Protein AF-A0A6G0VR73-F1 (afdb_monomer_lite)

Foldseek 3Di:
DDDPDDWAKDWDWDADPVVRAIAIEIDTPVFDDQFQQQLLLVVVVVCVVDPVQQPEQEAEAEDEPDCRHCVDPLNVVSVVVCCVVVSHVYYHYDYDDPPRRDDSRVVLVVLLVVQVVVDDDDDSVSSQVSQQPSDPPNGHHYHYDGNVSGDDSPVD

InterPro domains:
  IPR057191 Domain of unknown function DUF7869 [PF25273] (21-134)

Organism: Aphis craccivora (NCBI:txid307492)

Sequence (156 aa):
MYYSRQLSCYNFGIHLGDNNTAFMCIWDESIASRGSSEIASCLFEVINKNDNMINRKKLILWSDNCAGQNKNKTLLVFMLFLVNMGIFDEIIQKFLVSGHSFLACDRDFAIIEKRRRVCTNFAPSDLQKMVRTAKLTNPFQVIPMDENHFFSFKDI

Radius of gyration: 16.28 Å; chains: 1; bounding box: 42×34×54 Å

Secondary structure (DSSP, 8-state):
----PPPPEEEEEEEETTTTEEEEEEEETTT--SSHHHHHHHHHHHHHH-HHHHT-SEEEEEE---TTTTSSHHHHHHHHHHHHTTS-SEEEEEEPPTT----HHHHHHHHHHHHHTT----SHHHHHHHHHHS-SSS--EEEE--GGGPPP-TT-

Structure (mmCIF, N/CA/C/O backbone):
data_AF-A0A6G0VR73-F1
#
_entry.id   AF-A0A6G0VR73-F1
#
loop_
_atom_site.group_PDB
_atom_site.id
_atom_site.type_symbol
_atom_site.label_atom_id
_atom_site.label_alt_id
_atom_site.label_comp_id
_atom_site.label_asym_id
_atom_site.label_entity_id
_atom_site.label_seq_id
_atom_site.pdbx_PDB_ins_code
_atom_site.Cartn_x
_atom_site.Cartn_y
_atom_site.Cartn_z
_atom_site.occupancy
_atom_site.B_iso_or_equiv
_atom_site.auth_seq_id
_atom_site.auth_comp_id
_atom_site.auth_asym_id
_atom_site.auth_atom_id
_atom_site.pdbx_PDB_model_num
ATOM 1 N N . MET A 1 1 ? -9.702 8.376 -35.186 1.00 42.28 1 MET A N 1
ATOM 2 C CA . MET A 1 1 ? -8.317 8.486 -34.681 1.00 42.28 1 MET A CA 1
ATOM 3 C C . MET A 1 1 ? -8.226 7.617 -33.436 1.00 42.28 1 MET A C 1
ATOM 5 O O . MET A 1 1 ? -8.726 8.018 -32.396 1.00 42.28 1 MET A O 1
ATOM 9 N N . TYR A 1 2 ? -7.728 6.386 -33.565 1.00 48.09 2 TYR A N 1
ATOM 10 C CA . TYR A 1 2 ? -7.572 5.474 -32.429 1.00 48.09 2 TYR A CA 1
ATOM 11 C C . TYR A 1 2 ? -6.192 5.719 -31.818 1.00 48.09 2 TYR A C 1
ATOM 13 O O . TYR A 1 2 ? -5.177 5.398 -32.431 1.00 48.09 2 TYR A O 1
ATOM 21 N N . TYR A 1 3 ? -6.145 6.354 -30.649 1.00 52.84 3 TYR A N 1
ATOM 22 C CA . TYR A 1 3 ? -4.909 6.485 -29.886 1.00 52.84 3 TYR A CA 1
ATOM 23 C C . TYR A 1 3 ? -4.616 5.139 -29.221 1.00 52.84 3 TYR A C 1
ATOM 25 O O . TYR A 1 3 ? -5.361 4.708 -28.344 1.00 52.84 3 TYR A O 1
ATOM 33 N N . SER A 1 4 ? -3.541 4.469 -29.635 1.00 64.62 4 SER A N 1
ATOM 34 C CA . SER A 1 4 ? -3.026 3.302 -28.916 1.00 64.62 4 SER A CA 1
ATOM 35 C C . SER A 1 4 ? -2.428 3.785 -27.594 1.00 64.62 4 SER A C 1
ATOM 37 O O . SER A 1 4 ? -1.320 4.322 -27.569 1.00 64.62 4 SER A O 1
ATOM 39 N N . ARG A 1 5 ? -3.180 3.661 -26.497 1.00 75.56 5 ARG A N 1
ATOM 40 C CA . ARG A 1 5 ? -2.715 3.983 -25.142 1.00 75.56 5 ARG A CA 1
ATOM 41 C C . ARG A 1 5 ? -2.083 2.738 -24.519 1.00 75.56 5 ARG A C 1
ATOM 43 O O . ARG A 1 5 ? -2.592 1.636 -24.687 1.00 75.56 5 ARG A O 1
ATOM 50 N N . GLN A 1 6 ? -0.966 2.915 -23.816 1.00 80.62 6 GLN A N 1
ATOM 51 C CA . GLN A 1 6 ? -0.371 1.838 -23.021 1.00 80.62 6 GLN A CA 1
ATOM 52 C C . GLN A 1 6 ? -1.307 1.449 -21.871 1.00 80.62 6 GLN A C 1
ATOM 54 O O . GLN A 1 6 ? -1.891 2.333 -21.241 1.00 80.62 6 GLN A O 1
ATOM 59 N N . LEU A 1 7 ? -1.402 0.145 -21.597 1.00 86.62 7 LEU A N 1
ATOM 60 C CA . LEU A 1 7 ? -2.203 -0.412 -20.506 1.00 86.62 7 LEU A CA 1
ATOM 61 C C . LEU A 1 7 ? -1.804 0.230 -19.170 1.00 86.62 7 LEU A C 1
ATOM 63 O O . LEU A 1 7 ? -0.632 0.193 -18.779 1.00 86.62 7 LEU A O 1
ATOM 67 N N . SER A 1 8 ? -2.768 0.822 -18.465 1.00 88.88 8 SER A N 1
ATOM 68 C CA . SER A 1 8 ? -2.493 1.430 -17.160 1.00 88.88 8 SER A CA 1
ATOM 69 C C . SER A 1 8 ? -2.289 0.338 -16.104 1.00 88.88 8 SER A C 1
ATOM 71 O O . SER A 1 8 ? -3.198 -0.438 -15.830 1.00 88.88 8 SER A O 1
ATOM 73 N N . CYS A 1 9 ? -1.110 0.305 -15.479 1.00 90.94 9 CYS A N 1
ATOM 74 C CA . CYS A 1 9 ? -0.823 -0.546 -14.321 1.00 90.94 9 CYS A CA 1
ATOM 75 C C . CYS A 1 9 ? -0.766 0.302 -13.047 1.00 90.94 9 CYS A C 1
ATOM 77 O O . CYS A 1 9 ? -0.124 1.357 -13.018 1.00 90.94 9 CYS A O 1
ATOM 79 N N . TYR A 1 10 ? -1.413 -0.172 -11.993 1.00 92.75 10 TYR A N 1
ATOM 80 C CA . TYR A 1 10 ? -1.487 0.466 -10.689 1.00 92.75 10 TYR A CA 1
ATOM 81 C C . TYR A 1 10 ? -0.607 -0.277 -9.684 1.00 92.75 10 TYR A C 1
ATOM 83 O O . TYR A 1 10 ? -0.458 -1.496 -9.743 1.00 92.75 10 TYR A O 1
ATOM 91 N N . ASN A 1 11 ? 0.004 0.476 -8.772 1.00 93.44 11 ASN A N 1
ATOM 92 C CA . ASN A 1 11 ? 0.812 -0.066 -7.687 1.00 93.44 11 ASN A CA 1
ATOM 93 C C . ASN A 1 11 ? 0.452 0.653 -6.386 1.00 93.44 11 ASN A C 1
ATOM 95 O O . ASN A 1 11 ? 0.634 1.869 -6.289 1.00 93.44 11 ASN A O 1
ATOM 99 N N . PHE A 1 12 ? -0.038 -0.093 -5.401 1.00 93.56 12 PHE A N 1
ATOM 100 C CA . PHE A 1 12 ? -0.298 0.403 -4.057 1.00 93.56 12 PHE A CA 1
ATOM 101 C C . PHE A 1 12 ? 0.751 -0.133 -3.081 1.00 93.56 12 PHE A C 1
ATOM 103 O O . PHE A 1 12 ? 0.914 -1.342 -2.920 1.00 93.56 12 PHE A O 1
ATOM 110 N N . GLY A 1 13 ? 1.480 0.785 -2.448 1.00 92.81 13 GLY A N 1
ATOM 111 C CA . GLY A 1 13 ? 2.611 0.475 -1.580 1.00 92.81 13 GLY A CA 1
ATOM 112 C C . GLY A 1 13 ? 2.237 0.569 -0.106 1.00 92.81 13 GLY A C 1
ATOM 113 O O . GLY A 1 13 ? 1.820 1.631 0.358 1.00 92.81 13 GLY A O 1
ATOM 114 N N . ILE A 1 14 ? 2.444 -0.519 0.633 1.00 93.31 14 ILE A N 1
ATOM 115 C CA . ILE A 1 14 ? 2.272 -0.581 2.087 1.00 93.31 14 ILE A CA 1
ATOM 116 C C . ILE A 1 14 ? 3.624 -0.909 2.715 1.00 93.31 14 ILE A C 1
ATOM 118 O O . ILE A 1 14 ? 4.195 -1.971 2.474 1.00 93.31 14 ILE A O 1
ATOM 122 N N . HIS A 1 15 ? 4.130 -0.006 3.547 1.00 93.00 15 HIS A N 1
ATOM 123 C CA . HIS A 1 15 ? 5.387 -0.193 4.262 1.00 93.00 15 HIS A CA 1
ATOM 124 C C . HIS A 1 15 ? 5.125 -0.533 5.731 1.00 93.00 15 HIS A C 1
ATOM 126 O O . HIS A 1 15 ? 4.526 0.263 6.457 1.00 93.00 15 HIS A O 1
ATOM 132 N N . LEU A 1 16 ? 5.610 -1.684 6.197 1.00 90.75 16 LEU A N 1
ATOM 133 C CA . LEU A 1 16 ? 5.576 -2.045 7.611 1.00 90.75 16 LEU A CA 1
ATOM 134 C C . LEU A 1 16 ? 6.829 -1.531 8.306 1.00 90.75 16 LEU A C 1
ATOM 136 O O . LEU A 1 16 ? 7.925 -2.047 8.093 1.00 90.75 16 LEU A O 1
ATOM 140 N N . GLY A 1 17 ? 6.643 -0.560 9.198 1.00 86.62 17 GLY A N 1
ATOM 141 C CA . GLY A 1 17 ? 7.740 0.034 9.961 1.00 86.62 17 GLY A CA 1
ATOM 142 C C . GLY A 1 17 ? 8.459 -0.946 10.893 1.00 86.62 17 GLY A C 1
ATOM 143 O O . GLY A 1 17 ? 9.658 -0.800 11.095 1.00 86.62 17 GLY A O 1
ATOM 144 N N . ASP A 1 18 ? 7.769 -1.964 11.417 1.00 85.06 18 ASP A N 1
ATOM 145 C CA . ASP A 1 18 ? 8.352 -2.867 12.422 1.00 85.06 18 ASP A CA 1
ATOM 146 C C . ASP A 1 18 ? 9.426 -3.787 11.841 1.00 85.06 18 ASP A C 1
ATOM 148 O O . ASP A 1 18 ? 10.511 -3.928 12.398 1.00 85.06 18 ASP A O 1
ATOM 152 N N . ASN A 1 19 ? 9.125 -4.396 10.692 1.00 84.25 19 ASN A N 1
ATOM 153 C CA . ASN A 1 19 ? 10.024 -5.332 10.017 1.00 84.25 19 ASN A CA 1
ATOM 154 C C . ASN A 1 19 ? 10.796 -4.651 8.874 1.00 84.25 19 ASN A C 1
ATOM 156 O O . ASN A 1 19 ? 11.606 -5.294 8.204 1.00 84.25 19 ASN A O 1
ATOM 160 N N . ASN A 1 20 ? 10.529 -3.360 8.631 1.00 87.19 20 ASN A N 1
ATOM 161 C CA . ASN A 1 20 ? 11.044 -2.584 7.503 1.00 87.19 20 ASN A CA 1
ATOM 162 C C . ASN A 1 20 ? 10.785 -3.281 6.149 1.00 87.19 20 ASN A C 1
ATOM 164 O O . ASN A 1 20 ? 11.605 -3.210 5.230 1.00 87.19 20 ASN A O 1
ATOM 168 N N . THR A 1 21 ? 9.677 -4.024 6.055 1.00 89.75 21 THR A N 1
ATOM 169 C CA . THR A 1 21 ? 9.247 -4.760 4.862 1.00 89.75 21 THR A CA 1
ATOM 170 C C . THR A 1 21 ? 8.212 -3.949 4.101 1.00 89.75 21 THR A C 1
ATOM 172 O O . THR A 1 21 ? 7.308 -3.357 4.687 1.00 89.75 21 THR A O 1
ATOM 175 N N . ALA A 1 22 ? 8.333 -3.931 2.779 1.00 92.94 22 ALA A N 1
ATOM 176 C CA . ALA A 1 22 ? 7.449 -3.167 1.915 1.00 92.94 22 ALA A CA 1
ATOM 177 C C . ALA A 1 22 ? 6.715 -4.102 0.955 1.00 92.94 22 ALA A C 1
ATOM 179 O O . ALA A 1 22 ? 7.333 -4.880 0.221 1.00 92.94 22 ALA A O 1
ATOM 180 N N . PHE A 1 23 ? 5.392 -4.011 0.987 1.00 94.06 23 PHE A N 1
ATOM 181 C CA . PHE A 1 23 ? 4.467 -4.734 0.134 1.00 94.06 23 PHE A CA 1
ATOM 182 C C . PHE A 1 23 ? 4.016 -3.832 -1.006 1.00 94.06 23 PHE A C 1
ATOM 184 O O . PHE A 1 23 ? 3.698 -2.663 -0.798 1.00 94.06 23 PHE A O 1
ATOM 191 N N . MET A 1 24 ? 3.991 -4.384 -2.212 1.00 95.25 24 MET A N 1
ATOM 192 C CA . MET A 1 24 ? 3.597 -3.686 -3.431 1.00 95.25 24 MET A CA 1
ATOM 193 C C . MET A 1 24 ? 2.465 -4.479 -4.074 1.00 95.25 24 MET A C 1
ATOM 195 O O . MET A 1 24 ? 2.701 -5.554 -4.629 1.00 95.25 24 MET A O 1
ATOM 199 N N . CYS A 1 25 ? 1.241 -3.977 -3.947 1.00 93.94 25 CYS A N 1
ATOM 200 C CA . CYS A 1 25 ? 0.048 -4.572 -4.540 1.00 93.94 25 CYS A CA 1
ATOM 201 C C . CYS A 1 25 ? -0.096 -4.039 -5.965 1.00 93.94 25 CYS A C 1
ATOM 203 O O . CYS A 1 25 ? -0.266 -2.834 -6.148 1.00 93.94 25 CYS A O 1
ATOM 205 N N . ILE A 1 26 ? 0.009 -4.911 -6.968 1.00 94.19 26 ILE A N 1
ATOM 206 C CA . ILE A 1 26 ? 0.053 -4.519 -8.382 1.00 94.19 26 ILE A CA 1
ATOM 207 C C . ILE A 1 26 ? -1.106 -5.166 -9.137 1.00 94.19 26 ILE A C 1
ATOM 209 O O . ILE A 1 26 ? -1.271 -6.382 -9.078 1.00 94.19 26 ILE A O 1
ATOM 213 N N . TRP A 1 27 ? -1.853 -4.353 -9.882 1.00 94.25 27 TRP A N 1
ATOM 214 C CA . TRP A 1 27 ? -2.897 -4.776 -10.821 1.00 94.25 27 TRP A CA 1
ATOM 215 C C . TRP A 1 27 ? -2.944 -3.834 -12.020 1.00 94.25 27 TRP A C 1
ATOM 217 O O . TRP A 1 27 ? -2.311 -2.777 -12.015 1.00 94.25 27 TRP A O 1
ATOM 227 N N . ASP A 1 28 ? -3.683 -4.202 -13.055 1.00 91.88 28 ASP A N 1
ATOM 228 C CA . ASP A 1 28 ? -3.914 -3.358 -14.220 1.00 91.88 28 ASP A CA 1
ATOM 229 C C . ASP A 1 28 ? -5.389 -2.962 -14.363 1.00 91.88 28 ASP A C 1
ATOM 231 O O . ASP A 1 28 ? -6.271 -3.476 -13.674 1.00 91.88 28 ASP A O 1
ATOM 235 N N . GLU A 1 29 ? -5.643 -2.001 -15.250 1.00 91.06 29 GLU A N 1
ATOM 236 C CA . GLU A 1 29 ? -6.973 -1.426 -15.466 1.00 91.06 29 GLU A CA 1
ATOM 237 C C . GLU A 1 29 ? -8.022 -2.406 -16.005 1.00 91.06 29 GLU A C 1
ATOM 239 O O . GLU A 1 29 ? -9.205 -2.077 -15.944 1.00 91.06 29 GLU A O 1
ATOM 244 N N . SER A 1 30 ? -7.630 -3.586 -16.508 1.00 88.94 30 SER A N 1
ATOM 245 C CA . SER A 1 30 ? -8.592 -4.627 -16.894 1.00 88.94 30 SER A CA 1
ATOM 246 C C . SER A 1 30 ? -9.201 -5.349 -15.690 1.00 88.94 30 SER A C 1
ATOM 248 O O . SER A 1 30 ? -10.321 -5.835 -15.792 1.00 88.94 30 SER A O 1
ATOM 250 N N . ILE A 1 31 ? -8.497 -5.366 -14.553 1.00 88.94 31 ILE A N 1
ATOM 251 C CA . ILE A 1 31 ? -8.891 -6.102 -13.346 1.00 88.94 31 ILE A CA 1
ATOM 252 C C . ILE A 1 31 ? -9.786 -5.237 -12.460 1.00 88.94 31 ILE A C 1
ATOM 254 O O . ILE A 1 31 ? -10.883 -5.631 -12.073 1.00 88.94 31 ILE A O 1
ATOM 258 N N . ALA A 1 32 ? -9.300 -4.048 -12.101 1.00 89.12 32 ALA A N 1
ATOM 259 C CA . ALA A 1 32 ? -10.011 -3.156 -11.198 1.00 89.12 32 ALA A CA 1
ATOM 260 C C . ALA A 1 32 ? -9.599 -1.697 -11.385 1.00 89.12 32 ALA A C 1
ATOM 262 O O . ALA A 1 32 ? -8.571 -1.364 -11.981 1.00 89.12 32 ALA A O 1
ATOM 263 N N . SER A 1 33 ? -10.415 -0.804 -10.829 1.00 88.56 33 SER A N 1
ATOM 264 C CA . SER A 1 33 ? -10.135 0.626 -10.810 1.00 88.56 33 SER A CA 1
ATOM 265 C C . SER A 1 33 ? -9.139 0.986 -9.694 1.00 88.56 33 SER A C 1
ATOM 267 O O . SER A 1 33 ? -8.460 0.143 -9.115 1.00 88.56 33 SER A O 1
ATOM 269 N N . ARG A 1 34 ? -8.997 2.284 -9.417 1.00 86.06 34 ARG A N 1
ATOM 270 C CA . ARG A 1 34 ? -8.083 2.861 -8.410 1.00 86.06 34 ARG A CA 1
ATOM 271 C C . ARG A 1 34 ? -8.837 3.591 -7.293 1.00 86.06 34 ARG A C 1
ATOM 273 O O . ARG A 1 34 ? -8.397 4.651 -6.841 1.00 86.06 34 ARG A O 1
ATOM 280 N N . GLY A 1 35 ? -10.025 3.096 -6.955 1.00 87.31 35 GLY A N 1
ATOM 281 C CA . GLY A 1 35 ? -10.916 3.684 -5.965 1.00 87.31 35 GLY A CA 1
ATOM 282 C C . GLY A 1 35 ? -10.578 3.265 -4.536 1.00 87.31 35 GLY A C 1
ATOM 283 O O . GLY A 1 35 ? -9.634 2.527 -4.271 1.00 87.31 35 GLY A O 1
ATOM 284 N N . SER A 1 36 ? -11.367 3.758 -3.587 1.00 88.38 36 SER A N 1
ATOM 285 C CA . SER A 1 36 ? -11.182 3.488 -2.159 1.00 88.38 36 SER A CA 1
ATOM 286 C C . SER A 1 36 ? -11.411 2.026 -1.770 1.00 88.38 36 SER A C 1
ATOM 288 O O . SER A 1 36 ? -10.805 1.544 -0.816 1.00 88.38 36 SER A O 1
ATOM 290 N N . SER A 1 37 ? -12.281 1.318 -2.496 1.00 89.38 37 SER A N 1
ATOM 291 C CA . SER A 1 37 ? -12.595 -0.093 -2.231 1.00 89.38 37 SER A CA 1
ATOM 292 C C . SER A 1 37 ? -11.423 -0.998 -2.603 1.00 89.38 37 SER A C 1
ATOM 294 O O . SER A 1 37 ? -11.093 -1.925 -1.864 1.00 89.38 37 SER A O 1
ATOM 296 N N . GLU A 1 38 ? -10.725 -0.674 -3.690 1.00 90.88 38 GLU A N 1
ATOM 297 C CA . GLU A 1 38 ? -9.518 -1.376 -4.111 1.00 90.88 38 GLU A CA 1
ATOM 298 C C . GLU A 1 38 ? -8.373 -1.171 -3.118 1.00 90.88 38 GLU A C 1
ATOM 300 O O . GLU A 1 38 ? -7.668 -2.121 -2.784 1.00 90.88 38 GLU A O 1
ATOM 305 N N . ILE A 1 39 ? -8.237 0.040 -2.571 1.00 91.31 39 ILE A N 1
ATOM 306 C CA . ILE A 1 39 ? -7.245 0.351 -1.531 1.00 91.31 39 ILE A CA 1
ATOM 307 C C . ILE A 1 39 ? -7.526 -0.434 -0.242 1.00 91.31 39 ILE A C 1
ATOM 309 O O . ILE A 1 39 ? -6.611 -1.042 0.314 1.00 91.31 39 ILE A O 1
ATOM 313 N N . ALA A 1 40 ? -8.784 -0.472 0.210 1.00 91.44 40 ALA A N 1
ATOM 314 C CA . ALA A 1 40 ? -9.189 -1.266 1.372 1.00 91.44 40 ALA A CA 1
ATOM 315 C C . ALA A 1 40 ? -8.925 -2.767 1.158 1.00 91.44 40 ALA A C 1
ATOM 317 O O . ALA A 1 40 ? -8.388 -3.438 2.036 1.00 91.44 40 ALA A O 1
ATOM 318 N N . SER A 1 41 ? -9.219 -3.270 -0.041 1.00 91.75 41 SER A N 1
ATOM 319 C CA . SER A 1 41 ? -8.965 -4.662 -0.424 1.00 91.75 41 SER A CA 1
ATOM 320 C C . SER A 1 41 ? -7.471 -5.008 -0.429 1.00 91.75 41 SER A C 1
ATOM 322 O O . SER A 1 41 ? -7.072 -6.032 0.119 1.00 91.75 41 SER A O 1
ATOM 324 N N . CYS A 1 42 ? -6.617 -4.125 -0.963 1.00 91.88 42 CYS A N 1
ATOM 325 C CA . CYS A 1 42 ? -5.162 -4.302 -0.903 1.00 91.88 42 CYS A CA 1
ATOM 326 C C . CYS A 1 42 ? -4.654 -4.337 0.545 1.00 91.88 42 CYS A C 1
ATOM 328 O O . CYS A 1 42 ? -3.776 -5.130 0.883 1.00 91.88 42 CYS A O 1
ATOM 330 N N . LEU A 1 43 ? -5.202 -3.478 1.412 1.00 91.19 43 LEU A N 1
ATOM 331 C CA . L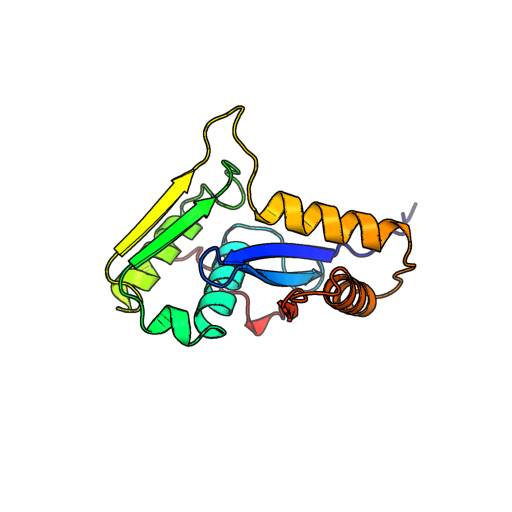EU A 1 43 ? -4.844 -3.458 2.828 1.00 91.19 43 LEU A CA 1
ATOM 332 C C . LEU A 1 43 ? -5.255 -4.760 3.529 1.00 91.19 43 LEU A C 1
ATOM 334 O O . LEU A 1 43 ? -4.465 -5.304 4.298 1.00 91.19 43 LEU A O 1
ATOM 338 N N . PHE A 1 44 ? -6.447 -5.282 3.229 1.00 91.06 44 PHE A N 1
ATOM 339 C CA . PHE A 1 44 ? -6.922 -6.567 3.742 1.00 91.06 44 PHE A CA 1
ATOM 340 C C . PHE A 1 44 ? -6.004 -7.722 3.336 1.00 91.06 44 PHE A C 1
ATOM 342 O O . PHE A 1 44 ? -5.595 -8.518 4.179 1.00 91.06 44 PHE A O 1
ATOM 349 N N . GLU A 1 45 ? -5.620 -7.768 2.063 1.00 91.31 45 G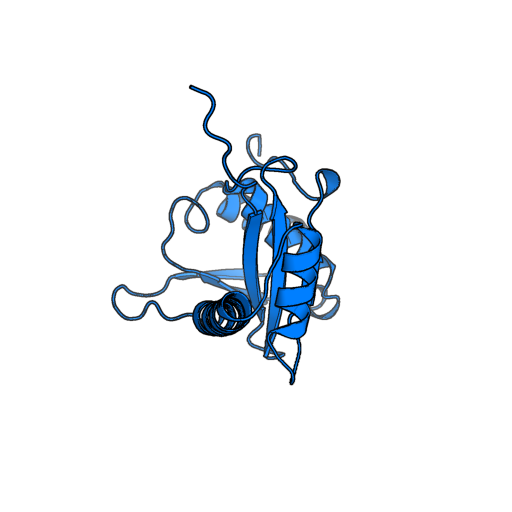LU A N 1
ATOM 350 C CA . GLU A 1 45 ? -4.738 -8.803 1.530 1.00 91.31 45 GLU A CA 1
ATOM 351 C C . GLU A 1 45 ? -3.356 -8.790 2.204 1.00 91.31 45 GLU A C 1
ATOM 353 O O . GLU A 1 45 ? -2.819 -9.841 2.552 1.00 91.31 45 GLU A O 1
ATOM 358 N N . VAL A 1 46 ? -2.788 -7.606 2.460 1.00 90.44 46 VAL A N 1
ATOM 359 C CA . VAL A 1 46 ? -1.510 -7.485 3.185 1.00 90.44 46 VAL A CA 1
ATOM 360 C C . VAL A 1 46 ? -1.634 -7.920 4.645 1.00 90.44 46 VAL A C 1
ATOM 362 O O . VAL A 1 46 ? -0.718 -8.565 5.158 1.00 90.44 46 VAL A O 1
ATOM 365 N N . ILE A 1 47 ? -2.747 -7.600 5.311 1.00 88.81 47 ILE A N 1
ATOM 366 C CA . ILE A 1 47 ? -3.003 -8.040 6.690 1.00 88.81 47 ILE A CA 1
ATOM 367 C C . ILE A 1 47 ? -3.103 -9.569 6.749 1.00 88.81 47 ILE A C 1
ATOM 369 O O . ILE A 1 47 ? -2.462 -10.177 7.602 1.00 88.81 47 ILE A O 1
ATOM 373 N N . ASN A 1 48 ? -3.831 -10.190 5.817 1.00 87.12 48 ASN A N 1
ATOM 374 C CA . ASN A 1 48 ? -4.001 -11.645 5.774 1.00 87.12 48 ASN A CA 1
ATOM 375 C C . ASN A 1 48 ? -2.719 -12.390 5.394 1.00 87.12 48 ASN A C 1
ATOM 377 O O . ASN A 1 48 ? -2.471 -13.474 5.906 1.00 87.12 48 ASN A O 1
ATOM 381 N N . LYS A 1 49 ? -1.886 -11.825 4.511 1.00 84.31 49 LYS A N 1
ATOM 382 C CA . LYS A 1 49 ? -0.601 -12.436 4.136 1.00 84.31 49 LYS A CA 1
ATOM 383 C C . LYS A 1 49 ? 0.457 -12.369 5.225 1.00 84.31 49 LYS A C 1
ATOM 385 O O . LYS A 1 49 ? 1.458 -13.078 5.139 1.00 84.31 49 LYS A O 1
ATOM 390 N N . ASN A 1 50 ? 0.287 -11.493 6.209 1.00 80.62 50 ASN A N 1
ATOM 391 C CA . ASN A 1 50 ? 1.243 -11.338 7.285 1.00 80.62 50 ASN A CA 1
ATOM 392 C C . ASN A 1 50 ? 0.672 -11.900 8.586 1.00 80.62 50 ASN A C 1
ATOM 394 O O . ASN A 1 50 ? 0.108 -11.163 9.392 1.00 80.62 50 ASN A O 1
ATOM 398 N N . ASP A 1 51 ? 0.908 -13.191 8.827 1.00 66.75 51 ASP A N 1
ATOM 399 C CA . ASP A 1 51 ? 0.471 -13.905 10.039 1.00 66.75 51 ASP A CA 1
ATOM 400 C C . ASP A 1 51 ? 0.871 -13.181 11.339 1.00 66.75 51 ASP A C 1
ATOM 402 O O . ASP A 1 51 ? 0.163 -13.215 12.346 1.00 66.75 51 ASP A O 1
ATOM 406 N N . ASN A 1 52 ? 1.989 -12.445 11.316 1.00 69.06 52 ASN A N 1
ATOM 407 C CA . ASN A 1 52 ? 2.456 -11.673 12.467 1.00 69.06 52 ASN A CA 1
ATOM 408 C C . ASN A 1 52 ? 1.587 -10.445 12.786 1.00 69.06 52 ASN A C 1
ATOM 410 O O . ASN A 1 52 ? 1.723 -9.895 13.880 1.00 69.06 52 ASN A O 1
ATOM 414 N N . MET A 1 53 ? 0.750 -9.972 11.857 1.00 71.31 53 MET A N 1
ATOM 415 C CA . MET A 1 53 ? -0.173 -8.855 12.093 1.00 71.31 53 MET A CA 1
ATOM 416 C C . MET A 1 53 ? -1.457 -9.305 12.782 1.00 71.31 53 MET A C 1
ATOM 418 O O . MET A 1 53 ? -1.939 -8.573 13.639 1.00 71.31 53 MET A O 1
ATOM 422 N N . ILE A 1 54 ? -1.959 -10.503 12.473 1.00 69.62 54 ILE A N 1
ATOM 423 C CA . ILE A 1 54 ? -3.213 -11.038 13.033 1.00 69.62 54 ILE A CA 1
ATOM 424 C C . ILE A 1 54 ? -3.108 -11.231 14.555 1.00 69.62 54 ILE A C 1
ATOM 426 O O . ILE A 1 54 ? -4.073 -11.046 15.284 1.00 69.62 54 ILE A O 1
ATOM 430 N N . ASN A 1 55 ? -1.909 -11.517 15.068 1.00 73.19 55 ASN A N 1
ATOM 431 C CA . ASN A 1 55 ? -1.679 -11.668 16.509 1.00 73.19 55 ASN A CA 1
ATOM 432 C C . ASN A 1 55 ? -1.557 -10.338 17.276 1.00 73.19 55 ASN A C 1
ATOM 434 O O . ASN A 1 55 ? -1.341 -10.343 18.491 1.00 73.19 55 ASN A O 1
ATOM 438 N N . ARG A 1 56 ? -1.632 -9.184 16.602 1.00 80.69 56 ARG A N 1
ATOM 439 C CA . ARG A 1 56 ? -1.441 -7.879 17.243 1.00 80.69 56 ARG A CA 1
ATOM 440 C C . ARG A 1 56 ? -2.773 -7.222 17.540 1.00 80.69 56 ARG A C 1
ATOM 442 O O . ARG A 1 56 ? -3.624 -7.095 16.681 1.00 80.69 56 ARG A O 1
ATOM 449 N N . LYS A 1 57 ? -2.887 -6.679 18.748 1.00 85.94 57 LYS A N 1
ATOM 450 C CA . LYS A 1 57 ? -4.104 -6.004 19.215 1.00 85.94 57 LYS A CA 1
ATOM 451 C C . LYS A 1 57 ? -4.303 -4.606 18.635 1.00 85.94 57 LYS A C 1
ATOM 453 O O . LYS A 1 57 ? -5.430 -4.143 18.531 1.00 85.94 57 LYS A O 1
ATOM 458 N N . LYS A 1 58 ? -3.218 -3.913 18.280 1.00 90.62 58 LYS A N 1
ATOM 459 C CA . LYS A 1 58 ? -3.256 -2.504 17.878 1.00 90.62 58 LYS A CA 1
ATOM 460 C C . LYS A 1 58 ? -2.588 -2.282 16.531 1.00 90.62 58 LYS A C 1
ATOM 462 O O . LYS A 1 58 ? -1.425 -2.646 16.356 1.00 90.62 58 LYS A O 1
ATOM 467 N N . LEU A 1 59 ? -3.297 -1.616 15.624 1.00 91.12 59 LEU A N 1
ATOM 468 C CA . LEU A 1 59 ? -2.799 -1.219 14.311 1.00 91.12 59 LEU A CA 1
ATOM 469 C C . LEU A 1 59 ? -2.672 0.305 14.233 1.00 91.12 59 LEU A C 1
ATOM 471 O O . LEU A 1 59 ? -3.614 1.034 14.532 1.00 91.12 59 LEU A O 1
ATOM 475 N N . ILE A 1 60 ? -1.506 0.802 13.814 1.00 92.38 60 ILE A N 1
ATOM 476 C CA . ILE A 1 60 ? -1.285 2.230 13.555 1.00 92.38 60 ILE A CA 1
ATOM 477 C C . ILE A 1 60 ? -1.007 2.404 12.067 1.00 92.38 60 ILE A C 1
ATOM 479 O O . ILE A 1 60 ? 0.013 1.937 11.564 1.00 92.38 60 ILE A O 1
ATOM 483 N N . LEU A 1 61 ? -1.903 3.098 11.375 1.00 92.38 61 LEU A N 1
ATOM 484 C CA . LEU A 1 61 ? -1.782 3.411 9.958 1.00 92.38 61 LEU A CA 1
ATOM 485 C C . LEU A 1 61 ? -1.285 4.843 9.794 1.00 92.38 61 LEU A C 1
ATOM 487 O O . LEU A 1 61 ? -1.866 5.772 10.351 1.00 92.38 61 LEU A O 1
ATOM 491 N N . TRP A 1 62 ? -0.227 5.022 9.010 1.00 92.25 62 TRP A N 1
ATOM 492 C CA . TRP A 1 62 ? 0.240 6.334 8.575 1.00 92.25 62 TRP A CA 1
ATOM 493 C C . TRP A 1 62 ? -0.106 6.512 7.104 1.00 92.25 62 TRP A C 1
ATOM 495 O O . TRP A 1 62 ? 0.374 5.760 6.258 1.00 92.25 62 TRP A O 1
ATOM 505 N N . SER A 1 63 ? -0.948 7.496 6.808 1.00 90.38 63 SER A N 1
ATOM 506 C CA . SER A 1 63 ? -1.456 7.744 5.461 1.00 90.38 63 SER A CA 1
ATOM 507 C C . SER A 1 63 ? -1.199 9.181 5.019 1.00 90.38 63 SER A C 1
ATOM 509 O O . SER A 1 63 ? -1.097 10.105 5.834 1.00 90.38 63 SER A O 1
ATOM 511 N N . ASP A 1 64 ? -1.126 9.381 3.706 1.00 87.94 64 ASP A N 1
ATOM 512 C CA . ASP A 1 64 ? -1.178 10.715 3.119 1.00 87.94 64 ASP A CA 1
ATOM 513 C C . ASP A 1 64 ? -2.608 11.292 3.199 1.00 87.94 64 ASP A C 1
ATOM 515 O O . ASP A 1 64 ? -3.585 10.595 3.489 1.00 87.94 64 ASP A O 1
ATOM 519 N N . ASN A 1 65 ? -2.753 12.592 2.944 1.00 86.50 65 ASN A N 1
ATOM 520 C CA . ASN A 1 65 ? -4.053 13.274 2.989 1.00 86.50 65 ASN A CA 1
ATOM 521 C C . ASN A 1 65 ? -4.891 13.087 1.705 1.00 86.50 65 ASN A C 1
ATOM 523 O O . ASN A 1 65 ? -5.771 13.904 1.418 1.00 86.50 65 ASN A O 1
ATOM 527 N N . CYS A 1 66 ? -4.649 12.034 0.917 1.00 84.94 66 CYS A N 1
ATOM 528 C CA . CYS A 1 66 ? -5.374 11.794 -0.327 1.00 84.94 66 CYS A CA 1
ATOM 529 C C . CYS A 1 66 ? -6.835 11.392 -0.051 1.00 84.94 66 CYS A C 1
ATOM 531 O O . CYS A 1 66 ? -7.123 10.261 0.345 1.00 84.94 66 CYS A O 1
ATOM 533 N N . ALA A 1 67 ? -7.783 12.302 -0.303 1.00 83.06 67 ALA A N 1
ATOM 534 C CA . ALA A 1 67 ? -9.218 12.058 -0.099 1.00 83.06 67 ALA A CA 1
ATOM 535 C C . ALA A 1 67 ? -9.761 10.885 -0.931 1.00 83.06 67 ALA A C 1
ATOM 537 O O . ALA A 1 67 ? -10.568 10.096 -0.446 1.00 83.06 67 ALA A O 1
ATOM 538 N N . GLY A 1 68 ? -9.280 10.722 -2.165 1.00 80.44 68 GLY A N 1
ATOM 539 C CA . GLY A 1 68 ? -9.749 9.653 -3.050 1.00 80.44 68 GLY A CA 1
ATOM 540 C C . GLY A 1 68 ? -9.362 8.245 -2.588 1.00 80.44 68 GLY A C 1
ATOM 541 O O . GLY A 1 68 ? -10.082 7.299 -2.886 1.00 80.44 68 GLY A O 1
ATOM 542 N N . GLN A 1 69 ? -8.261 8.101 -1.845 1.00 82.50 69 GLN A N 1
ATOM 543 C CA . GLN A 1 69 ? -7.681 6.793 -1.512 1.00 82.50 69 GLN A CA 1
ATOM 544 C C . GLN A 1 69 ? -7.711 6.498 -0.015 1.00 82.50 69 GLN A C 1
ATOM 546 O O . GLN A 1 69 ? -8.231 5.463 0.390 1.00 82.50 69 GLN A O 1
ATOM 551 N N . ASN A 1 70 ? -7.221 7.429 0.804 1.00 85.62 70 ASN A N 1
ATOM 552 C CA . ASN A 1 70 ? -6.959 7.184 2.221 1.00 85.62 70 ASN A CA 1
ATOM 553 C C . ASN A 1 70 ? -7.909 7.931 3.163 1.00 85.62 70 ASN A C 1
ATOM 555 O O . ASN A 1 70 ? -8.172 7.469 4.271 1.00 85.62 70 ASN A O 1
ATOM 559 N N . LYS A 1 71 ? -8.449 9.077 2.736 1.00 85.81 71 LYS A N 1
ATOM 560 C CA . LYS A 1 71 ? -9.362 9.899 3.542 1.00 85.81 71 LYS A CA 1
ATOM 561 C C . LYS A 1 71 ? -10.783 9.849 2.980 1.00 85.81 71 LYS A C 1
ATOM 563 O O . LYS A 1 71 ? -11.304 10.837 2.468 1.00 85.81 71 LYS A O 1
ATOM 568 N N . ASN A 1 72 ? -11.403 8.675 3.080 1.00 88.31 72 ASN A N 1
ATOM 569 C CA . ASN A 1 72 ? -12.769 8.412 2.627 1.00 88.31 72 ASN A CA 1
ATOM 570 C C . ASN A 1 72 ? -13.552 7.544 3.628 1.00 88.31 72 ASN A C 1
ATOM 572 O O . ASN A 1 72 ? -12.977 6.881 4.491 1.00 88.31 72 ASN A O 1
ATOM 576 N N . LYS A 1 73 ? -14.886 7.545 3.487 1.00 89.38 73 LYS A N 1
ATOM 577 C CA . LYS A 1 73 ? -15.796 6.748 4.326 1.00 89.38 73 LYS A CA 1
ATOM 578 C C . LYS A 1 73 ? -15.524 5.248 4.190 1.00 89.38 73 LYS A C 1
ATOM 580 O O . LYS A 1 73 ? -15.579 4.543 5.186 1.00 89.38 73 LYS A O 1
ATOM 585 N N . THR A 1 74 ? -15.215 4.776 2.983 1.00 88.81 74 THR A N 1
ATOM 586 C CA . THR A 1 74 ? -14.966 3.357 2.691 1.00 88.81 74 THR A CA 1
ATOM 587 C C . THR A 1 74 ? -13.863 2.784 3.577 1.00 88.81 74 THR A C 1
ATOM 589 O O . THR A 1 74 ? -14.068 1.757 4.211 1.00 88.81 74 THR A O 1
ATOM 592 N N . LEU A 1 75 ? -12.720 3.468 3.681 1.00 89.31 75 LEU A N 1
ATOM 593 C CA . LEU A 1 75 ? -11.595 3.007 4.489 1.00 89.31 75 LEU A CA 1
ATOM 594 C C . LEU A 1 75 ? -11.922 3.063 5.986 1.00 89.31 75 LEU A C 1
ATOM 596 O O . LEU A 1 75 ? -11.521 2.177 6.732 1.00 89.31 75 LEU A O 1
ATOM 600 N N . LEU A 1 76 ? -12.700 4.057 6.424 1.00 90.44 76 LEU A N 1
ATOM 601 C CA . LEU A 1 76 ? -13.177 4.136 7.806 1.00 90.44 76 LEU A CA 1
ATOM 602 C C . LEU A 1 76 ? -14.111 2.970 8.155 1.00 90.44 76 LEU A C 1
ATOM 604 O O . LEU A 1 76 ? -13.918 2.325 9.183 1.00 90.44 76 LEU A O 1
ATOM 608 N N . VAL A 1 77 ? -15.084 2.672 7.290 1.00 91.50 77 VAL A N 1
ATOM 609 C CA . VAL A 1 77 ? -15.993 1.525 7.446 1.00 91.50 77 VAL A CA 1
ATOM 610 C C . VAL A 1 77 ? -15.209 0.214 7.426 1.00 91.50 77 VAL A C 1
ATOM 612 O O . VAL A 1 77 ? -15.451 -0.650 8.261 1.00 91.50 77 VAL A O 1
ATOM 615 N N . PHE A 1 78 ? -14.218 0.090 6.543 1.00 90.94 78 PHE A N 1
ATOM 616 C CA . PHE A 1 78 ? -13.327 -1.065 6.498 1.00 90.94 78 PHE A CA 1
ATOM 617 C C . PHE A 1 78 ? -12.541 -1.253 7.806 1.00 90.94 78 PHE A C 1
ATOM 619 O O . PHE A 1 78 ? -12.508 -2.353 8.350 1.00 90.94 78 PHE A O 1
ATOM 626 N N . MET A 1 79 ? -11.958 -0.190 8.368 1.00 91.62 79 MET A N 1
ATOM 627 C CA . MET A 1 79 ? -11.275 -0.276 9.666 1.00 91.62 79 MET A CA 1
ATOM 628 C C . MET A 1 79 ? -12.238 -0.676 10.791 1.00 91.62 79 MET A C 1
ATOM 630 O O . MET A 1 79 ? -11.895 -1.515 11.619 1.00 91.62 79 MET A O 1
ATOM 634 N N . LEU A 1 80 ? -13.457 -0.128 10.805 1.00 91.69 80 LEU A N 1
ATOM 635 C CA . LEU A 1 80 ? -14.481 -0.516 11.777 1.00 91.69 80 LEU A CA 1
ATOM 636 C C . LEU A 1 80 ? -14.874 -1.993 11.630 1.00 91.69 80 LEU A C 1
ATOM 638 O O . LEU A 1 80 ? -15.043 -2.687 12.628 1.00 91.69 80 LEU A O 1
ATOM 642 N N . PHE A 1 81 ? -14.976 -2.486 10.395 1.00 91.00 81 PHE A N 1
ATOM 643 C CA . PHE A 1 81 ? -15.232 -3.894 10.107 1.00 91.00 81 PHE A CA 1
ATOM 644 C C . PHE A 1 81 ? -14.133 -4.801 10.678 1.00 91.00 81 PHE A C 1
ATOM 646 O O . PHE A 1 81 ? -14.454 -5.791 11.330 1.00 91.00 81 PHE A O 1
ATOM 653 N N . LEU A 1 82 ? -12.854 -4.443 10.517 1.00 90.44 82 LEU A N 1
ATOM 654 C CA . LEU A 1 82 ? -11.739 -5.214 11.083 1.00 90.44 82 LEU A CA 1
ATOM 655 C C . LEU A 1 82 ? -11.793 -5.296 12.617 1.00 90.44 82 LEU A C 1
ATOM 657 O O . LEU A 1 82 ? -11.503 -6.350 13.184 1.00 90.44 82 LEU A O 1
ATOM 661 N N . VAL A 1 83 ? -12.188 -4.203 13.278 1.00 91.25 83 VAL A N 1
ATOM 662 C CA . VAL A 1 83 ? -12.371 -4.178 14.737 1.00 91.25 83 VAL A CA 1
ATOM 663 C C . VAL A 1 83 ? -13.565 -5.037 15.153 1.00 91.25 83 VAL A C 1
ATOM 665 O O . VAL A 1 83 ? -13.452 -5.856 16.059 1.00 91.25 83 VAL A O 1
ATOM 668 N N . ASN A 1 84 ? -14.695 -4.925 14.450 1.00 90.75 84 ASN A N 1
ATOM 669 C CA . ASN A 1 84 ? -15.892 -5.723 14.736 1.00 90.75 84 ASN A CA 1
ATOM 670 C C . ASN A 1 84 ? -15.686 -7.228 14.501 1.00 90.75 84 ASN A C 1
ATOM 672 O O . ASN A 1 84 ? -16.304 -8.038 15.185 1.00 90.75 84 ASN A O 1
ATOM 676 N N . MET A 1 85 ? -14.819 -7.608 13.560 1.00 88.06 85 MET A N 1
ATOM 677 C CA . MET A 1 85 ? -14.416 -9.002 13.339 1.00 88.06 85 MET A CA 1
ATOM 678 C C . MET A 1 85 ? -13.440 -9.524 14.407 1.00 88.06 85 MET A C 1
ATOM 680 O O . MET A 1 85 ? -13.092 -10.702 14.386 1.00 88.06 85 MET A O 1
ATOM 684 N N . GLY A 1 86 ? -12.985 -8.673 15.331 1.00 86.62 86 GLY A N 1
ATOM 685 C CA . GLY A 1 86 ? -12.033 -9.043 16.378 1.00 86.62 86 GLY A CA 1
ATOM 686 C C . GLY A 1 86 ? -10.610 -9.274 15.868 1.00 86.62 86 GLY A C 1
ATOM 687 O O . GLY A 1 86 ? -9.819 -9.904 16.564 1.00 86.62 86 GLY A O 1
ATOM 688 N N . ILE A 1 87 ? -10.275 -8.786 14.665 1.00 88.06 87 ILE A N 1
ATOM 689 C CA . ILE A 1 87 ? -8.913 -8.888 14.114 1.00 88.06 87 ILE A CA 1
ATOM 690 C C . ILE A 1 87 ? -7.980 -7.925 14.860 1.00 88.06 87 ILE A C 1
ATOM 692 O O . ILE A 1 87 ? -6.839 -8.267 15.154 1.00 88.06 87 ILE A O 1
ATOM 696 N N . PHE A 1 88 ? -8.473 -6.728 15.191 1.00 90.69 88 PHE A N 1
ATOM 697 C CA . PHE A 1 88 ? -7.753 -5.734 15.986 1.00 90.69 88 PHE A CA 1
ATOM 698 C C . PHE A 1 88 ? -8.660 -5.185 17.092 1.00 90.69 88 PHE A C 1
ATOM 700 O O . PHE A 1 88 ? -9.831 -4.916 16.846 1.00 90.69 88 PHE A O 1
ATOM 707 N N . ASP A 1 89 ? -8.105 -4.941 18.279 1.00 90.94 89 ASP A N 1
ATOM 708 C CA . ASP A 1 89 ? -8.808 -4.267 19.380 1.00 90.94 89 ASP A CA 1
ATOM 709 C C . ASP A 1 89 ? -8.901 -2.751 19.119 1.00 90.94 89 ASP A C 1
ATOM 711 O O . ASP A 1 89 ? -9.875 -2.095 19.485 1.00 90.94 89 ASP A O 1
ATOM 715 N N . GLU A 1 90 ? -7.873 -2.172 18.486 1.00 92.31 90 GLU A N 1
ATOM 716 C CA . GLU A 1 90 ? -7.780 -0.732 18.234 1.00 92.31 90 GLU A CA 1
ATOM 717 C C . GLU A 1 90 ? -7.037 -0.434 16.923 1.00 92.31 90 GLU A C 1
ATOM 719 O O . GLU A 1 90 ? -5.912 -0.894 16.706 1.00 92.31 90 GLU A O 1
ATOM 724 N N . ILE A 1 91 ? -7.628 0.407 16.068 1.00 94.00 91 ILE A N 1
ATOM 725 C CA . ILE A 1 91 ? -6.985 0.917 14.850 1.00 94.00 91 ILE A CA 1
ATOM 726 C C . ILE A 1 91 ? -6.885 2.440 14.934 1.00 94.00 91 ILE A C 1
ATOM 728 O O . ILE A 1 91 ? -7.891 3.133 15.069 1.00 94.00 91 ILE A O 1
ATOM 732 N N . ILE A 1 92 ? -5.666 2.973 14.823 1.00 93.88 92 ILE A N 1
ATOM 733 C CA . ILE A 1 92 ? -5.401 4.414 14.774 1.00 93.88 92 ILE A CA 1
ATOM 734 C C . ILE A 1 92 ? -4.933 4.787 13.373 1.00 93.88 92 ILE A C 1
ATOM 736 O O . ILE A 1 92 ? -3.828 4.424 12.971 1.00 93.88 92 ILE A O 1
ATOM 740 N N . GLN A 1 93 ? -5.721 5.594 12.666 1.00 93.06 93 GLN A N 1
ATOM 741 C CA . GLN A 1 93 ? -5.287 6.223 11.422 1.00 93.06 93 GLN A CA 1
ATOM 742 C C . GLN A 1 93 ? -4.708 7.615 11.697 1.00 93.06 93 GLN A C 1
ATOM 744 O O . GLN A 1 93 ? -5.373 8.486 12.257 1.00 93.06 93 GLN A O 1
ATOM 749 N N . LYS A 1 94 ? -3.456 7.829 11.293 1.00 92.44 94 LYS A N 1
ATOM 750 C CA . LYS A 1 94 ? -2.735 9.098 11.395 1.00 92.44 94 LYS A CA 1
ATOM 751 C C . LYS A 1 94 ? -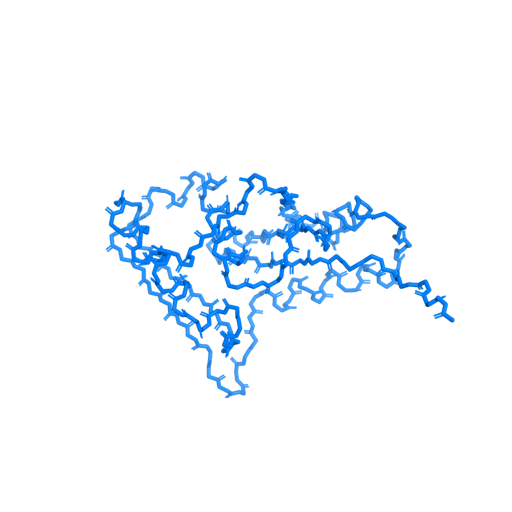2.478 9.658 10.005 1.00 92.44 94 LYS A C 1
ATOM 753 O O . LYS A 1 94 ? -2.042 8.941 9.106 1.00 92.44 94 LYS A O 1
ATOM 758 N N . PHE A 1 95 ? -2.689 10.960 9.866 1.00 91.38 95 PHE A N 1
ATOM 759 C CA . PHE A 1 95 ? -2.392 11.700 8.648 1.00 91.38 95 PHE A CA 1
ATOM 760 C C . PHE A 1 95 ? -1.206 12.630 8.867 1.00 91.38 95 PHE A C 1
ATOM 762 O O . PHE A 1 95 ? -1.038 13.196 9.950 1.00 91.38 95 PHE A O 1
ATOM 769 N N . LEU A 1 96 ? -0.390 12.795 7.830 1.00 88.06 96 LEU A N 1
ATOM 770 C CA . LEU A 1 96 ? 0.747 13.706 7.880 1.00 88.06 96 LEU A CA 1
ATOM 771 C C . LEU A 1 96 ? 0.316 15.173 7.802 1.00 88.06 96 LEU A C 1
ATOM 773 O O . LEU A 1 96 ? -0.679 15.529 7.164 1.00 88.06 96 LEU A O 1
ATOM 777 N N . VAL A 1 97 ? 1.106 16.038 8.435 1.00 86.62 97 VAL A N 1
ATOM 778 C CA . VAL A 1 97 ? 0.936 17.492 8.362 1.00 86.62 97 VAL A CA 1
ATOM 779 C C . VAL A 1 97 ? 1.436 17.990 7.003 1.00 86.62 97 VAL A C 1
ATOM 781 O O . VAL A 1 97 ? 2.411 17.471 6.450 1.00 86.62 97 VAL A O 1
ATOM 784 N N . SER A 1 98 ? 0.766 19.003 6.451 1.00 81.44 98 SER A N 1
ATOM 785 C CA . SER A 1 98 ? 1.213 19.664 5.220 1.00 81.44 98 SER A CA 1
ATOM 786 C C . SER A 1 98 ? 2.644 20.196 5.383 1.00 81.44 98 SER A C 1
ATOM 788 O O . SER A 1 98 ? 2.969 20.783 6.412 1.00 81.44 98 SER A O 1
ATOM 790 N N . GLY A 1 99 ? 3.509 19.959 4.396 1.00 80.62 99 GLY A N 1
ATOM 791 C CA . GLY A 1 99 ? 4.936 20.315 4.450 1.00 80.62 99 GLY A CA 1
ATOM 792 C C . GLY A 1 99 ? 5.846 19.253 5.086 1.00 80.62 99 GLY A C 1
ATOM 793 O O . GLY A 1 99 ? 7.052 19.280 4.861 1.00 80.62 99 GLY A O 1
ATOM 794 N N . HIS A 1 100 ? 5.284 18.264 5.788 1.00 80.69 100 HIS A N 1
ATOM 795 C CA . HIS A 1 100 ? 6.003 17.108 6.342 1.00 80.69 100 HIS A CA 1
ATOM 796 C C . HIS A 1 100 ? 5.393 15.797 5.839 1.00 80.69 100 HIS A C 1
ATOM 798 O O . HIS A 1 100 ? 5.072 14.895 6.608 1.00 80.69 100 HIS A O 1
ATOM 804 N N . SER A 1 101 ? 5.192 15.715 4.525 1.00 80.62 101 SER A N 1
ATOM 805 C CA . SER A 1 101 ? 4.407 14.655 3.881 1.00 80.62 101 SER A CA 1
ATOM 806 C C . SER A 1 101 ? 5.229 13.443 3.430 1.00 80.62 101 SER A C 1
ATOM 808 O O . SER A 1 101 ? 4.714 12.630 2.677 1.00 80.62 101 SER A O 1
ATOM 810 N N . PHE A 1 102 ? 6.484 13.320 3.872 1.00 84.69 102 PHE A N 1
ATOM 811 C CA . PHE A 1 102 ? 7.370 12.240 3.437 1.00 84.69 102 PHE A CA 1
ATOM 812 C C . PHE A 1 102 ? 7.109 10.947 4.221 1.00 84.69 102 PHE A C 1
ATOM 814 O O . PHE A 1 102 ? 7.406 10.860 5.415 1.00 84.69 102 PHE A O 1
ATOM 821 N N . LEU A 1 103 ? 6.580 9.936 3.536 1.00 87.25 103 LEU A N 1
ATOM 822 C CA . LEU A 1 103 ? 6.340 8.589 4.048 1.00 87.25 103 LEU A CA 1
ATOM 823 C C . LEU A 1 103 ? 7.493 7.646 3.688 1.00 87.25 103 LEU A C 1
ATOM 825 O O . LEU A 1 103 ? 8.218 7.835 2.712 1.00 87.25 103 LEU A O 1
ATOM 829 N N . ALA A 1 104 ? 7.620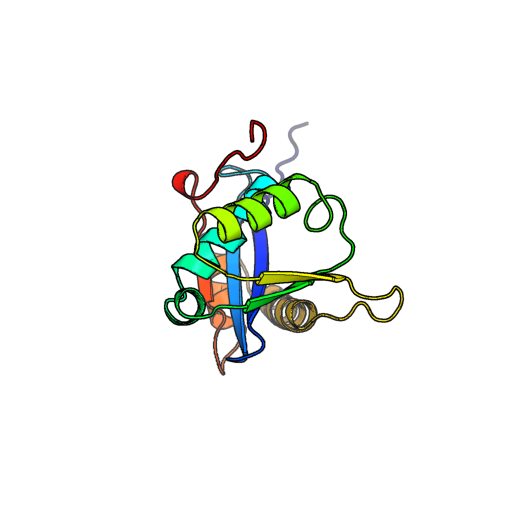 6.549 4.439 1.00 89.19 104 ALA A N 1
ATOM 830 C CA . ALA A 1 104 ? 8.522 5.459 4.064 1.00 89.19 104 ALA A CA 1
ATOM 831 C C . ALA A 1 104 ? 8.190 4.901 2.664 1.00 89.19 104 ALA A C 1
ATOM 833 O O . ALA A 1 104 ? 9.102 4.607 1.892 1.00 89.19 104 ALA A O 1
ATOM 834 N N . CYS A 1 105 ? 6.903 4.871 2.299 1.00 89.50 105 CYS A N 1
ATOM 835 C CA . CYS A 1 105 ? 6.453 4.470 0.968 1.00 89.50 105 CYS A CA 1
ATOM 836 C C . CYS A 1 105 ? 7.037 5.354 -0.152 1.00 89.50 105 CYS A C 1
ATOM 838 O O . CYS A 1 105 ? 7.370 4.829 -1.210 1.00 89.50 105 CYS A O 1
ATOM 840 N N . ASP A 1 106 ? 7.237 6.661 0.067 1.00 91.19 106 ASP A N 1
ATOM 841 C CA . ASP A 1 106 ? 7.816 7.557 -0.952 1.00 91.19 106 ASP A CA 1
ATOM 842 C C . ASP A 1 106 ? 9.257 7.165 -1.288 1.00 91.19 106 ASP A C 1
ATOM 844 O O . ASP A 1 106 ? 9.673 7.176 -2.449 1.00 91.19 106 ASP A O 1
ATOM 848 N N . ARG A 1 107 ? 10.021 6.752 -0.269 1.00 91.50 107 ARG A N 1
ATOM 849 C CA . ARG A 1 107 ? 11.372 6.215 -0.456 1.00 91.50 107 ARG A CA 1
ATOM 850 C C . ARG A 1 107 ? 11.341 4.932 -1.284 1.00 91.50 107 ARG A C 1
ATOM 852 O O . ARG A 1 107 ? 12.179 4.763 -2.170 1.00 91.50 107 ARG A O 1
ATOM 859 N N . ASP A 1 108 ? 10.393 4.045 -1.004 1.00 93.12 108 ASP A N 1
ATOM 860 C CA . ASP A 1 108 ? 10.254 2.781 -1.722 1.00 93.12 108 ASP A CA 1
ATOM 861 C C . ASP A 1 108 ? 9.886 3.011 -3.195 1.00 93.12 108 ASP A C 1
ATOM 863 O O . ASP A 1 108 ? 10.518 2.443 -4.092 1.00 93.12 108 ASP A O 1
ATOM 867 N N . PHE A 1 109 ? 8.947 3.922 -3.467 1.00 93.19 109 PHE A N 1
ATOM 868 C CA . PHE A 1 109 ? 8.593 4.314 -4.830 1.00 93.19 109 PHE A CA 1
ATOM 869 C C . PHE A 1 109 ? 9.754 4.977 -5.572 1.00 93.19 109 PHE A C 1
ATOM 871 O O . PHE A 1 109 ? 9.955 4.679 -6.749 1.00 93.19 109 PHE A O 1
ATOM 878 N N . ALA A 1 110 ? 10.573 5.795 -4.905 1.00 93.38 110 ALA A N 1
ATOM 879 C CA . ALA A 1 110 ? 11.760 6.390 -5.518 1.00 93.38 110 ALA A CA 1
ATOM 880 C C . ALA A 1 110 ? 12.783 5.327 -5.972 1.00 93.38 110 ALA A C 1
ATOM 882 O O . ALA A 1 110 ? 13.389 5.454 -7.041 1.00 93.38 110 ALA A O 1
ATOM 883 N N . ILE A 1 111 ? 12.959 4.248 -5.197 1.00 93.62 111 ILE A N 1
ATOM 884 C CA . ILE A 1 111 ? 13.821 3.114 -5.575 1.00 93.62 111 ILE A CA 1
ATOM 885 C C . ILE A 1 111 ? 13.253 2.399 -6.808 1.00 93.62 111 ILE A C 1
ATOM 887 O O . ILE A 1 111 ? 13.986 2.142 -7.768 1.00 93.62 111 ILE A O 1
ATOM 891 N N . ILE A 1 112 ? 1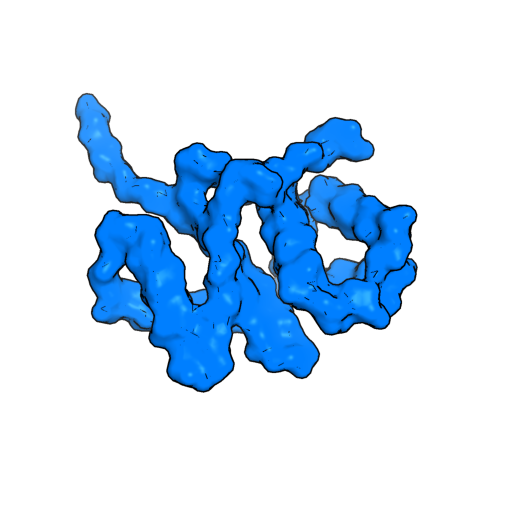1.946 2.120 -6.808 1.00 93.62 112 ILE A N 1
ATOM 892 C CA . ILE A 1 112 ? 11.255 1.487 -7.939 1.00 93.62 112 ILE A CA 1
ATOM 893 C C . ILE A 1 112 ? 11.366 2.357 -9.194 1.00 93.62 112 ILE A C 1
ATOM 895 O O . ILE A 1 112 ? 11.677 1.851 -10.271 1.00 93.62 112 ILE A O 1
ATOM 899 N N . GLU A 1 113 ? 11.173 3.670 -9.077 1.00 93.62 113 GLU A N 1
ATOM 900 C CA . GLU A 1 113 ? 11.261 4.592 -10.206 1.00 93.62 113 GLU A CA 1
ATOM 901 C C . GLU A 1 113 ? 12.674 4.622 -10.800 1.00 93.62 113 GLU A C 1
ATOM 903 O O . GLU A 1 113 ? 12.839 4.553 -12.023 1.00 93.62 113 GLU A O 1
ATOM 908 N N . LYS A 1 114 ? 13.707 4.648 -9.947 1.00 93.19 114 LYS A N 1
ATOM 909 C CA . LYS A 1 114 ? 15.105 4.578 -10.385 1.00 93.19 114 LYS A CA 1
ATOM 910 C C . LYS A 1 114 ? 15.381 3.292 -11.164 1.00 93.19 114 LYS A C 1
ATOM 912 O O . LYS A 1 114 ? 16.054 3.346 -12.193 1.00 93.19 114 LYS A O 1
ATOM 917 N N . ARG A 1 115 ? 14.838 2.153 -10.718 1.00 92.88 115 ARG A N 1
ATOM 918 C CA . ARG A 1 115 ? 14.950 0.877 -11.441 1.00 92.88 115 ARG A CA 1
ATOM 919 C C . ARG A 1 115 ? 14.174 0.901 -12.758 1.00 92.88 115 ARG A C 1
ATOM 921 O O . ARG A 1 115 ? 14.704 0.472 -13.777 1.00 92.88 115 ARG A O 1
ATOM 928 N N . ARG A 1 116 ? 12.964 1.462 -12.768 1.00 91.31 116 ARG A N 1
ATOM 929 C CA . ARG A 1 116 ? 12.120 1.569 -13.966 1.00 91.31 116 ARG A CA 1
ATOM 930 C C . ARG A 1 116 ? 12.811 2.324 -15.102 1.00 91.31 116 ARG A C 1
ATOM 932 O O . ARG A 1 116 ? 12.648 1.943 -16.251 1.00 91.31 116 ARG A O 1
ATOM 939 N N . ARG A 1 117 ? 13.603 3.361 -14.802 1.00 90.38 117 ARG A N 1
ATOM 940 C CA . ARG A 1 117 ? 14.320 4.161 -15.819 1.00 90.38 117 ARG A CA 1
ATOM 941 C C . ARG A 1 117 ? 15.393 3.382 -16.590 1.00 90.38 117 ARG A C 1
ATOM 943 O O . ARG A 1 117 ? 15.775 3.818 -17.668 1.00 90.38 117 ARG A O 1
ATOM 950 N N . VAL A 1 118 ? 15.877 2.261 -16.051 1.00 91.44 118 VAL A N 1
ATOM 951 C CA . VAL A 1 118 ? 16.930 1.429 -16.667 1.00 91.44 118 VAL A CA 1
ATOM 952 C C . VAL A 1 118 ? 16.419 0.073 -17.164 1.00 91.44 118 VAL A C 1
ATOM 954 O O . VAL A 1 118 ? 17.207 -0.736 -17.646 1.00 91.44 118 VAL A O 1
ATOM 957 N N . CYS A 1 119 ? 15.116 -0.196 -17.041 1.00 88.44 119 CYS A N 1
ATOM 958 C CA . CYS A 1 119 ? 14.494 -1.452 -17.453 1.00 88.44 119 CYS A CA 1
ATOM 959 C C . CYS A 1 119 ? 13.428 -1.201 -18.521 1.00 88.44 119 CYS A C 1
ATOM 961 O O . CYS A 1 119 ? 12.590 -0.313 -18.382 1.00 88.44 119 CYS A O 1
ATOM 963 N N . THR A 1 120 ? 13.420 -2.029 -19.559 1.00 87.12 120 THR A N 1
ATOM 964 C CA . THR A 1 120 ? 12.339 -2.087 -20.544 1.00 87.12 120 THR A CA 1
ATOM 965 C C . THR A 1 120 ? 11.284 -3.083 -20.070 1.00 87.12 120 THR A C 1
ATOM 967 O O . THR A 1 120 ? 11.577 -4.259 -19.882 1.00 87.12 120 THR A O 1
ATOM 970 N N . ASN A 1 121 ? 10.057 -2.607 -19.853 1.00 86.44 121 ASN A N 1
ATOM 971 C CA . ASN A 1 121 ? 8.932 -3.436 -19.416 1.00 86.44 121 ASN A CA 1
ATOM 972 C C . ASN A 1 121 ? 7.858 -3.391 -20.504 1.00 86.44 121 ASN A C 1
ATOM 974 O O . ASN A 1 121 ? 7.420 -2.297 -20.862 1.00 86.44 121 ASN A O 1
ATOM 978 N N . PHE A 1 122 ? 7.451 -4.550 -21.024 1.00 85.00 122 PHE A N 1
ATOM 979 C CA . PHE A 1 122 ? 6.456 -4.637 -22.100 1.00 85.00 122 PHE A CA 1
ATOM 980 C C . PHE A 1 122 ? 5.130 -5.222 -21.612 1.00 85.00 122 PHE A C 1
ATOM 982 O O . PHE A 1 122 ? 4.079 -4.837 -22.116 1.00 85.00 122 PHE A O 1
ATOM 989 N N . ALA A 1 123 ? 5.174 -6.102 -20.609 1.00 87.50 123 ALA A N 1
ATOM 990 C CA . ALA A 1 123 ? 3.997 -6.698 -19.988 1.00 87.50 123 ALA A CA 1
ATOM 991 C C . ALA A 1 123 ? 3.848 -6.294 -18.505 1.00 87.50 123 ALA A C 1
ATOM 993 O O . ALA A 1 123 ? 4.849 -6.012 -17.836 1.00 87.50 123 ALA A O 1
ATOM 994 N N . PRO A 1 124 ? 2.629 -6.345 -17.928 1.00 86.81 124 PRO A N 1
ATOM 995 C CA . PRO A 1 124 ? 2.412 -6.146 -16.489 1.00 86.81 124 PRO A CA 1
ATOM 996 C C . PRO A 1 124 ? 3.254 -7.082 -15.612 1.00 86.81 124 PRO A C 1
ATOM 998 O O . PRO A 1 124 ? 3.773 -6.682 -14.569 1.00 86.81 124 PRO A O 1
ATOM 1001 N N . SER A 1 125 ? 3.481 -8.316 -16.069 1.00 89.12 125 SER A N 1
ATOM 1002 C CA . SER A 1 125 ? 4.366 -9.274 -15.400 1.00 89.12 125 SER A CA 1
ATOM 1003 C C . SER A 1 125 ? 5.813 -8.785 -15.299 1.00 89.12 125 SER A C 1
ATOM 1005 O O . SER A 1 125 ? 6.509 -9.107 -14.335 1.00 89.12 125 SER A O 1
ATOM 1007 N N . ASP A 1 126 ? 6.281 -8.004 -16.275 1.00 90.75 126 ASP A N 1
ATOM 1008 C CA . ASP A 1 126 ? 7.636 -7.448 -16.265 1.00 90.75 126 ASP A CA 1
ATOM 1009 C C . ASP A 1 126 ? 7.753 -6.352 -15.212 1.00 90.75 126 ASP A C 1
ATOM 1011 O O . ASP A 1 126 ? 8.752 -6.300 -14.500 1.00 90.75 126 ASP A O 1
ATOM 1015 N N . LEU A 1 127 ? 6.701 -5.544 -15.026 1.00 90.44 127 LEU A N 1
ATOM 1016 C CA . LEU A 1 127 ? 6.640 -4.566 -13.940 1.00 90.44 127 LEU A CA 1
ATOM 1017 C C . LEU A 1 127 ? 6.731 -5.251 -12.574 1.00 90.44 127 LEU A C 1
ATOM 1019 O O . LEU A 1 127 ? 7.507 -4.811 -11.729 1.00 90.44 127 LEU A O 1
ATOM 1023 N N . GLN A 1 128 ? 6.020 -6.362 -12.369 1.00 91.62 128 GLN A N 1
ATOM 1024 C CA . GLN A 1 128 ? 6.105 -7.125 -11.119 1.00 91.62 128 GLN A CA 1
ATOM 1025 C C . GLN A 1 128 ? 7.526 -7.655 -10.866 1.00 91.62 128 GLN A C 1
ATOM 1027 O O . GLN A 1 128 ? 8.060 -7.516 -9.764 1.00 91.62 128 GLN A O 1
ATOM 1032 N N . LYS A 1 129 ? 8.177 -8.225 -11.890 1.00 91.88 129 LYS A N 1
ATOM 1033 C CA . LYS A 1 129 ? 9.576 -8.691 -11.804 1.00 91.88 129 LYS A CA 1
ATOM 1034 C C . LYS A 1 129 ? 10.546 -7.534 -11.546 1.00 91.88 129 LYS A C 1
ATOM 1036 O O . LYS A 1 129 ? 11.472 -7.662 -10.742 1.00 91.88 129 LYS A O 1
ATOM 1041 N N . MET A 1 130 ? 10.328 -6.396 -12.197 1.00 93.94 130 MET A N 1
ATOM 1042 C CA . MET A 1 130 ? 11.130 -5.188 -12.027 1.00 93.94 130 MET A CA 1
ATOM 1043 C C . MET A 1 130 ? 11.035 -4.671 -10.591 1.00 93.94 130 MET A C 1
ATOM 1045 O O . MET A 1 130 ? 12.070 -4.424 -9.977 1.00 93.94 130 MET A O 1
ATOM 1049 N N . VAL A 1 131 ? 9.829 -4.607 -10.017 1.00 93.19 131 VAL A N 1
ATOM 1050 C CA . VAL A 1 131 ? 9.633 -4.197 -8.620 1.00 93.19 131 VAL A CA 1
ATOM 1051 C C . VAL A 1 131 ? 10.327 -5.170 -7.665 1.00 93.19 131 VAL A C 1
ATOM 1053 O O . VAL A 1 131 ? 11.082 -4.722 -6.808 1.00 93.19 131 VAL A O 1
ATOM 1056 N N . ARG A 1 132 ? 10.194 -6.493 -7.848 1.00 92.06 132 ARG A N 1
ATOM 1057 C CA . ARG A 1 132 ? 10.905 -7.487 -7.011 1.00 92.06 132 ARG A CA 1
ATOM 1058 C C . ARG A 1 132 ? 12.426 -7.310 -7.037 1.00 92.06 132 ARG A C 1
ATOM 1060 O O . ARG A 1 132 ? 13.082 -7.504 -6.022 1.00 92.06 132 ARG A O 1
ATOM 1067 N N . THR A 1 133 ? 12.986 -6.928 -8.183 1.00 92.12 133 THR A N 1
ATOM 1068 C CA . THR A 1 133 ? 14.439 -6.753 -8.368 1.00 92.12 133 THR A CA 1
ATOM 1069 C C . THR A 1 133 ? 14.932 -5.326 -8.123 1.00 92.12 133 THR A C 1
ATOM 1071 O O . THR A 1 133 ? 16.127 -5.062 -8.254 1.00 92.12 133 THR A O 1
ATOM 1074 N N . ALA A 1 134 ? 14.048 -4.391 -7.760 1.00 91.62 134 ALA A N 1
ATOM 1075 C CA . ALA A 1 134 ? 14.414 -2.990 -7.565 1.00 91.62 134 ALA A CA 1
ATOM 1076 C C . ALA A 1 134 ? 15.338 -2.773 -6.357 1.00 91.62 134 ALA A C 1
ATOM 1078 O O . ALA A 1 134 ? 16.093 -1.801 -6.330 1.00 91.62 134 ALA A O 1
ATOM 1079 N N . LYS A 1 135 ? 15.314 -3.686 -5.381 1.00 89.00 135 LYS A N 1
ATOM 1080 C CA . LYS A 1 135 ? 16.118 -3.614 -4.161 1.00 89.00 135 LYS A CA 1
ATOM 1081 C C . LYS A 1 135 ? 16.843 -4.940 -3.927 1.00 89.00 135 LYS A C 1
ATOM 1083 O O . LYS A 1 135 ? 16.219 -5.994 -3.921 1.00 89.00 135 LYS A O 1
ATOM 1088 N N . LEU A 1 136 ? 18.163 -4.872 -3.737 1.00 81.81 136 LEU A N 1
ATOM 1089 C CA . LEU A 1 136 ? 19.012 -6.050 -3.507 1.00 81.81 136 LEU A CA 1
ATOM 1090 C C . LEU A 1 136 ? 18.879 -6.586 -2.075 1.00 81.81 136 LEU A C 1
ATOM 1092 O O . LEU A 1 136 ? 18.853 -7.792 -1.859 1.00 81.81 136 LEU A O 1
ATOM 1096 N N . THR A 1 137 ? 18.789 -5.687 -1.094 1.00 83.56 137 THR A N 1
ATOM 1097 C CA . THR A 1 137 ? 18.673 -6.020 0.328 1.00 83.56 137 THR A CA 1
ATOM 1098 C C . THR A 1 137 ? 17.236 -5.816 0.798 1.00 83.56 137 THR A C 1
ATOM 1100 O O . THR A 1 137 ? 16.684 -4.731 0.650 1.00 83.56 137 THR A O 1
ATOM 1103 N N . ASN A 1 138 ? 16.620 -6.847 1.380 1.00 85.94 138 ASN A N 1
ATOM 1104 C CA . ASN A 1 138 ? 15.194 -6.862 1.741 1.00 85.94 138 ASN A CA 1
ATOM 1105 C C . ASN A 1 138 ? 14.268 -6.466 0.562 1.00 85.94 138 ASN A C 1
ATOM 1107 O O . ASN A 1 138 ? 13.744 -5.343 0.548 1.00 85.94 138 ASN A O 1
ATOM 1111 N N . PRO A 1 139 ? 14.134 -7.348 -0.451 1.00 90.44 139 PRO A N 1
ATOM 1112 C CA . PRO A 1 139 ? 13.343 -7.097 -1.654 1.00 90.44 139 PRO A CA 1
ATOM 1113 C C . PRO A 1 139 ? 11.871 -6.788 -1.362 1.00 90.44 139 PRO A C 1
ATOM 1115 O O . PRO A 1 139 ? 11.308 -7.250 -0.370 1.00 90.44 139 PRO A O 1
ATOM 1118 N N . PHE A 1 140 ? 11.231 -6.043 -2.265 1.00 93.25 140 PHE A N 1
ATOM 1119 C CA . PHE A 1 140 ? 9.803 -5.743 -2.168 1.00 93.25 140 PHE A CA 1
ATOM 1120 C C . PHE A 1 140 ? 8.959 -7.013 -2.304 1.00 93.25 140 PHE A C 1
ATOM 1122 O O . PHE A 1 140 ? 9.143 -7.798 -3.241 1.00 93.25 140 PHE A O 1
ATOM 1129 N N . GLN A 1 141 ? 7.991 -7.183 -1.406 1.00 92.75 141 GLN A N 1
ATOM 1130 C CA . GLN A 1 141 ? 7.013 -8.260 -1.494 1.00 92.75 141 GLN A CA 1
ATOM 1131 C C . GLN A 1 141 ? 5.909 -7.853 -2.468 1.00 92.75 141 GLN A C 1
ATOM 1133 O O . GLN A 1 141 ? 5.023 -7.066 -2.145 1.00 92.75 141 GLN A O 1
ATOM 1138 N N . VAL A 1 142 ? 5.994 -8.355 -3.700 1.00 92.88 142 VAL A N 1
ATOM 1139 C CA . VAL A 1 142 ? 5.017 -8.034 -4.748 1.00 92.88 142 VAL A CA 1
ATOM 1140 C C . VAL A 1 142 ? 3.840 -8.992 -4.689 1.00 92.88 142 VAL A C 1
ATOM 1142 O O . VAL A 1 142 ? 4.013 -10.192 -4.937 1.00 92.88 142 VAL A O 1
ATOM 1145 N N . ILE A 1 143 ? 2.662 -8.430 -4.433 1.00 92.31 143 ILE A N 1
ATOM 1146 C CA . ILE A 1 143 ? 1.373 -9.113 -4.436 1.00 92.31 143 ILE A CA 1
ATOM 1147 C C . ILE A 1 143 ? 0.666 -8.783 -5.759 1.00 92.31 143 ILE A C 1
ATOM 1149 O O . ILE A 1 143 ? 0.260 -7.635 -5.951 1.00 92.31 143 ILE A O 1
ATOM 1153 N N . PRO A 1 144 ? 0.541 -9.743 -6.692 1.00 91.69 144 PRO A N 1
ATOM 1154 C CA . PRO A 1 144 ? -0.364 -9.581 -7.822 1.00 91.69 144 PRO A CA 1
ATOM 1155 C C . PRO A 1 144 ? -1.801 -9.609 -7.292 1.00 91.69 144 PRO A C 1
ATOM 1157 O O . PRO A 1 144 ? -2.171 -10.548 -6.589 1.00 91.69 144 PRO A O 1
ATOM 1160 N N . MET A 1 145 ? -2.567 -8.558 -7.572 1.00 91.81 145 MET A N 1
ATOM 1161 C CA . MET A 1 145 ? -3.985 -8.498 -7.226 1.00 91.81 145 MET A CA 1
ATOM 1162 C C . MET A 1 145 ? -4.807 -8.921 -8.445 1.00 91.81 145 MET A C 1
ATOM 1164 O O . MET A 1 145 ? -4.593 -8.416 -9.545 1.00 91.81 145 MET A O 1
ATOM 1168 N N . ASP A 1 146 ? -5.758 -9.815 -8.206 1.00 89.44 146 ASP A N 1
ATOM 1169 C CA . ASP A 1 146 ? -6.711 -10.347 -9.192 1.00 89.44 146 ASP A CA 1
ATOM 1170 C C . ASP A 1 146 ? -8.139 -9.912 -8.834 1.00 89.44 146 ASP A C 1
ATOM 1172 O O . ASP A 1 146 ? -8.380 -9.454 -7.717 1.00 89.44 146 ASP A O 1
ATOM 1176 N N . GLU A 1 147 ? -9.102 -10.127 -9.734 1.00 85.50 147 GLU A N 1
ATOM 1177 C CA . GLU A 1 147 ? -10.512 -9.738 -9.551 1.00 85.50 147 GLU A CA 1
ATOM 1178 C C . GLU A 1 147 ? -11.109 -10.260 -8.233 1.00 85.50 147 GLU A C 1
ATOM 1180 O O . GLU A 1 147 ? -11.800 -9.532 -7.526 1.00 85.50 147 GLU A O 1
ATOM 1185 N N . ASN A 1 148 ? -10.759 -11.493 -7.848 1.00 85.00 148 ASN A N 1
ATOM 1186 C CA . ASN A 1 148 ? -11.241 -12.141 -6.621 1.00 85.00 148 ASN A CA 1
ATOM 1187 C C . ASN A 1 148 ? -10.765 -11.464 -5.329 1.00 85.00 148 ASN A C 1
ATOM 1189 O O . ASN A 1 148 ? -11.327 -11.712 -4.265 1.00 85.00 148 ASN A O 1
ATOM 1193 N N . HIS A 1 149 ? -9.715 -10.649 -5.404 1.00 83.44 149 HIS A N 1
ATOM 1194 C CA . HIS A 1 149 ? -9.178 -9.951 -4.244 1.00 83.44 149 HIS A CA 1
ATOM 1195 C C . HIS A 1 149 ? -9.886 -8.616 -3.993 1.00 83.44 149 HIS A C 1
ATOM 1197 O O . HIS A 1 149 ? -9.663 -8.018 -2.945 1.00 83.44 149 HIS A O 1
ATOM 1203 N N . PHE A 1 150 ? -10.712 -8.126 -4.926 1.00 85.31 150 PHE A N 1
ATOM 1204 C CA . PHE A 1 150 ? -11.363 -6.823 -4.816 1.00 85.31 150 PHE A CA 1
ATOM 1205 C C . PHE A 1 150 ? -12.797 -6.939 -4.295 1.00 85.31 150 PHE A C 1
ATOM 1207 O O . PHE A 1 150 ? -13.683 -7.485 -4.949 1.00 85.31 150 PHE A O 1
ATOM 1214 N N . PHE A 1 151 ? -13.041 -6.352 -3.124 1.00 81.25 151 PHE A N 1
ATOM 1215 C CA . PHE A 1 151 ? -14.350 -6.330 -2.479 1.00 81.25 151 PHE A CA 1
ATOM 1216 C C . PHE A 1 151 ? -15.016 -4.960 -2.639 1.00 81.25 151 PHE A C 1
ATOM 1218 O O . PHE A 1 151 ? -14.383 -3.915 -2.466 1.00 81.25 151 PHE A O 1
ATOM 1225 N N . SER A 1 152 ? -16.316 -4.951 -2.948 1.00 75.25 152 SER A N 1
ATOM 1226 C CA . SER A 1 152 ? -17.116 -3.722 -2.969 1.00 75.25 152 SER A CA 1
ATOM 1227 C C . SER A 1 152 ? -17.622 -3.403 -1.565 1.00 75.25 152 SER A C 1
ATOM 1229 O O . SER A 1 152 ? -18.429 -4.139 -1.006 1.00 75.25 152 SER A O 1
ATOM 1231 N N . PHE A 1 153 ? -17.194 -2.266 -1.019 1.00 67.81 153 PHE A N 1
ATOM 1232 C CA . PHE A 1 153 ? -17.644 -1.763 0.286 1.00 67.81 153 PHE A CA 1
ATOM 1233 C C . PHE A 1 153 ? -18.690 -0.642 0.145 1.00 67.81 153 PHE A C 1
ATOM 1235 O O . PHE A 1 153 ? -18.817 0.204 1.027 1.00 67.81 153 PHE A O 1
ATOM 1242 N N . LYS A 1 154 ? -19.387 -0.556 -0.998 1.00 61.22 154 LYS A N 1
ATOM 1243 C CA . LYS A 1 154 ? -20.373 0.512 -1.260 1.00 61.22 154 LYS A CA 1
ATOM 1244 C C . LYS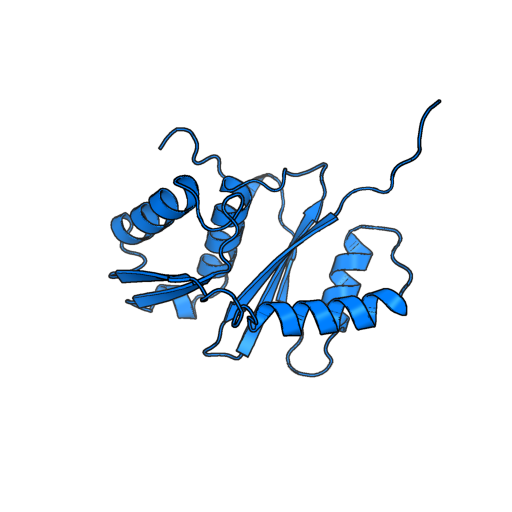 A 1 154 ? -21.701 0.314 -0.522 1.00 61.22 154 LYS A C 1
ATOM 1246 O O . LYS A 1 154 ? -22.381 1.306 -0.280 1.00 61.22 154 LYS A O 1
ATOM 1251 N N . ASP A 1 155 ? -22.014 -0.921 -0.138 1.00 53.19 155 ASP A N 1
ATOM 1252 C CA . ASP A 1 155 ? -23.307 -1.309 0.443 1.00 53.19 155 ASP A CA 1
ATOM 1253 C C . ASP A 1 155 ? -23.234 -1.627 1.952 1.00 53.19 155 ASP A C 1
ATOM 1255 O O . ASP A 1 155 ? -24.167 -2.203 2.509 1.00 53.19 155 ASP A O 1
ATOM 1259 N N . ILE A 1 156 ? -22.128 -1.252 2.612 1.00 51.56 156 ILE A N 1
ATOM 1260 C CA . ILE A 1 156 ? -21.904 -1.371 4.067 1.00 51.56 156 ILE A CA 1
ATOM 1261 C C . ILE A 1 156 ? -21.947 0.027 4.698 1.00 51.56 156 ILE A C 1
ATOM 1263 O O . ILE A 1 156 ? -22.610 0.189 5.746 1.00 51.56 156 ILE A O 1
#

pLDDT: mean 86.81, std 9.14, range [42.28, 95.25]